Protein AF-A0A2V9BUT2-F1 (afdb_monomer_lite)

pLDDT: mean 86.94, std 16.6, range [41.06, 98.38]

Secondary structure (DSSP, 8-state):
----------S-S--HHHH-TTTEEEEEE-SS-EEEEE---TT--PPP----S-----SS--------TTS--

Radius of gyration: 16.02 Å; chains: 1; bounding box: 34×37×42 Å

Sequence (73 aa):
MATVCLVVSTGKAQDPVKVDPKHNKVEFENDQVRVLRTHVTPKESIPMHEHPANVVVWLTDARNKVTLANGKT

Foldseek 3Di:
DDDDDPPPDPPDPPPPCVQPVPFWDFPDDDPPDTDIRGDDDPPDDGDDDDDDDDDDDDPDDDDDDDQDPVRRD

Structure (mmCIF, N/CA/C/O backbone):
data_AF-A0A2V9BUT2-F1
#
_entry.id   AF-A0A2V9BUT2-F1
#
loop_
_atom_site.group_PDB
_atom_site.id
_atom_site.type_symbol
_atom_site.label_atom_id
_atom_site.label_alt_id
_atom_site.label_comp_id
_atom_site.label_asym_id
_atom_site.label_entity_id
_atom_site.label_seq_id
_atom_site.pdbx_PDB_ins_code
_atom_site.Cartn_x
_atom_site.Cartn_y
_atom_site.Cartn_z
_atom_site.occupancy
_atom_site.B_iso_or_equiv
_atom_site.auth_seq_id
_atom_site.auth_comp_id
_atom_site.auth_asym_id
_atom_site.auth_atom_id
_atom_site.pdbx_PDB_model_num
ATOM 1 N N . MET A 1 1 ? 17.970 -29.748 27.228 1.00 45.50 1 MET A N 1
ATOM 2 C CA . MET A 1 1 ? 17.773 -28.895 26.038 1.00 45.50 1 MET A CA 1
ATOM 3 C C . MET A 1 1 ? 16.340 -28.407 26.068 1.00 45.50 1 MET A C 1
ATOM 5 O O . MET A 1 1 ? 15.440 -29.231 26.018 1.00 45.50 1 MET A O 1
ATOM 9 N N . ALA A 1 2 ? 16.130 -27.110 26.284 1.00 41.06 2 ALA A N 1
ATOM 10 C CA . ALA A 1 2 ? 14.796 -26.524 26.314 1.00 41.06 2 ALA A CA 1
ATOM 11 C C . ALA A 1 2 ? 14.404 -26.139 24.884 1.00 41.06 2 ALA A C 1
ATOM 13 O O . ALA A 1 2 ? 15.040 -25.281 24.274 1.00 41.06 2 ALA A O 1
ATOM 14 N N . THR A 1 3 ? 13.395 -26.809 24.339 1.00 51.84 3 THR A N 1
ATOM 15 C CA . THR A 1 3 ? 12.806 -26.462 23.045 1.00 51.84 3 THR A CA 1
ATOM 16 C C . THR A 1 3 ? 11.956 -25.210 23.229 1.00 51.84 3 THR A C 1
ATOM 18 O O . THR A 1 3 ? 10.887 -25.263 23.833 1.00 51.84 3 THR A O 1
ATOM 21 N N . VAL A 1 4 ? 12.434 -24.074 22.723 1.00 52.72 4 VAL A N 1
ATOM 22 C CA . VAL A 1 4 ? 11.622 -22.861 22.574 1.00 52.72 4 VAL A CA 1
ATOM 23 C C . VAL A 1 4 ? 10.664 -23.102 21.410 1.00 52.72 4 VAL A C 1
ATOM 25 O O . VAL A 1 4 ? 11.080 -23.167 20.256 1.00 52.72 4 VAL A O 1
ATOM 28 N N . CYS A 1 5 ? 9.380 -23.284 21.711 1.00 45.88 5 CYS A N 1
ATOM 29 C CA . CYS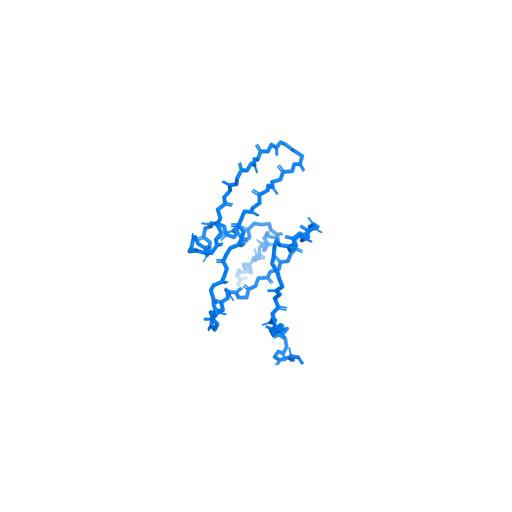 A 1 5 ? 8.333 -23.318 20.698 1.00 45.88 5 CYS A CA 1
ATOM 30 C C . CYS A 1 5 ? 7.957 -21.867 20.368 1.00 45.88 5 CYS A C 1
ATOM 32 O O . CYS A 1 5 ? 7.322 -21.184 21.172 1.00 45.88 5 CYS A O 1
ATOM 34 N N . LEU A 1 6 ? 8.417 -21.371 19.217 1.00 54.03 6 LEU A N 1
ATOM 35 C CA . LEU A 1 6 ? 8.044 -20.055 18.709 1.00 54.03 6 LEU A CA 1
ATOM 36 C C . LEU A 1 6 ? 6.610 -20.148 18.173 1.00 54.03 6 LEU A C 1
ATOM 38 O O . LEU A 1 6 ? 6.375 -20.653 17.076 1.00 54.03 6 LEU A O 1
ATOM 42 N N . VAL A 1 7 ? 5.637 -19.698 18.960 1.00 57.66 7 VAL A N 1
ATOM 43 C CA . VAL A 1 7 ? 4.260 -19.552 18.481 1.00 57.66 7 VAL A CA 1
ATOM 44 C C . VAL A 1 7 ? 4.237 -18.319 17.578 1.00 57.66 7 VAL A C 1
ATOM 46 O O . VAL A 1 7 ? 4.158 -17.191 18.057 1.00 57.66 7 VAL A O 1
ATOM 49 N N . VAL A 1 8 ? 4.385 -18.518 16.268 1.00 58.41 8 VAL A N 1
ATOM 50 C CA . VAL A 1 8 ? 4.229 -17.438 15.287 1.00 58.41 8 VAL A CA 1
ATOM 51 C C . VAL A 1 8 ? 2.738 -17.146 15.179 1.00 58.41 8 VAL A C 1
ATOM 53 O O . VAL A 1 8 ? 1.989 -17.881 14.538 1.00 58.41 8 VAL A O 1
ATOM 56 N N . SER A 1 9 ? 2.285 -16.087 15.841 1.00 51.38 9 SER A N 1
ATOM 57 C CA . SER A 1 9 ? 0.963 -15.529 15.594 1.00 51.38 9 SER A CA 1
ATOM 58 C C . SER A 1 9 ? 0.928 -14.997 14.158 1.00 51.38 9 SER A C 1
ATOM 60 O O . SER A 1 9 ? 1.554 -13.992 13.833 1.00 51.38 9 SER A O 1
ATOM 62 N N . THR A 1 10 ? 0.173 -15.648 13.277 1.00 55.97 10 THR A N 1
ATOM 63 C CA . THR A 1 10 ? -0.109 -15.209 11.896 1.00 55.97 10 THR A CA 1
ATOM 64 C C . THR A 1 10 ? -1.067 -14.006 11.851 1.00 55.97 10 THR A C 1
ATOM 66 O O . THR A 1 10 ? -1.962 -13.920 11.016 1.00 55.97 10 THR A O 1
ATOM 69 N N . GLY A 1 11 ? -0.912 -13.058 12.779 1.00 56.28 11 GLY A N 1
ATOM 70 C CA . GLY A 1 11 ? -1.786 -11.902 12.935 1.00 56.28 11 GLY A CA 1
ATOM 71 C C . GLY A 1 11 ? -1.008 -10.589 12.890 1.00 56.28 11 GLY A C 1
ATOM 72 O O . GLY A 1 11 ? -0.158 -10.344 13.737 1.00 56.28 11 GLY A O 1
ATOM 73 N N . LYS A 1 12 ? -1.379 -9.703 11.956 1.00 53.81 12 LYS A N 1
ATOM 74 C CA . LYS A 1 12 ? -1.056 -8.257 11.952 1.00 53.81 12 LYS A CA 1
ATOM 75 C C . LYS A 1 12 ? 0.396 -7.825 11.670 1.00 53.81 12 LYS A C 1
ATOM 77 O O . LYS A 1 12 ? 0.770 -6.723 12.064 1.00 53.81 12 LYS A O 1
ATOM 82 N N . ALA A 1 13 ? 1.213 -8.615 10.974 1.00 56.84 13 ALA A N 1
ATOM 83 C CA . ALA A 1 13 ? 2.620 -8.247 10.755 1.00 56.84 13 ALA A CA 1
ATOM 84 C C . ALA A 1 13 ? 2.843 -7.034 9.817 1.00 56.84 13 ALA A C 1
ATOM 86 O O . ALA A 1 13 ? 3.908 -6.426 9.870 1.00 56.84 13 ALA A O 1
ATOM 87 N N . GLN A 1 14 ? 1.870 -6.642 8.984 1.00 72.94 14 GLN A N 1
ATOM 88 C CA . GLN A 1 14 ? 2.038 -5.549 8.014 1.00 72.94 14 GLN A CA 1
ATOM 89 C C . GLN A 1 14 ? 0.783 -4.673 7.936 1.00 72.94 14 GLN A C 1
ATOM 91 O O . GLN A 1 14 ? 0.027 -4.729 6.972 1.00 72.94 14 GLN A O 1
ATOM 96 N N . ASP A 1 15 ? 0.528 -3.860 8.965 1.00 89.25 15 ASP A N 1
ATOM 97 C CA . ASP A 1 15 ? -0.433 -2.763 8.809 1.00 89.25 15 ASP A CA 1
ATOM 98 C C . ASP A 1 15 ? 0.142 -1.758 7.789 1.00 89.25 15 ASP A C 1
ATOM 100 O O . ASP A 1 15 ? 1.166 -1.136 8.095 1.00 89.25 15 ASP A O 1
ATOM 104 N N . PRO A 1 16 ? -0.467 -1.584 6.599 1.00 92.12 16 PRO A N 1
ATOM 105 C CA . PRO A 1 16 ? 0.105 -0.798 5.505 1.00 92.12 16 PRO A CA 1
ATOM 106 C C . PRO A 1 16 ? 0.421 0.644 5.907 1.00 92.12 16 PRO A C 1
ATOM 108 O O . PRO A 1 16 ? 1.427 1.184 5.462 1.00 92.12 16 PRO A O 1
ATOM 111 N N . VAL A 1 17 ? -0.358 1.253 6.809 1.00 94.31 17 VAL A N 1
ATOM 112 C CA . VAL A 1 17 ? -0.091 2.635 7.257 1.00 94.31 17 VAL A CA 1
ATOM 113 C C . VAL A 1 17 ? 1.063 2.738 8.254 1.00 94.31 17 VAL A C 1
ATOM 115 O O . VAL A 1 17 ? 1.549 3.833 8.511 1.00 94.31 17 VAL A O 1
ATOM 118 N N . LYS A 1 18 ? 1.506 1.616 8.834 1.00 93.25 18 LYS A N 1
ATOM 119 C CA . LYS A 1 18 ? 2.667 1.568 9.735 1.00 93.25 18 LYS A CA 1
ATOM 120 C C . LYS A 1 18 ? 3.940 1.196 8.992 1.00 93.25 18 LYS A C 1
ATOM 122 O O . LYS A 1 18 ? 4.979 1.792 9.246 1.00 93.25 18 LYS A O 1
ATOM 127 N N . VAL A 1 19 ? 3.861 0.205 8.102 1.00 92.69 19 VAL A N 1
ATOM 128 C CA . VAL A 1 19 ? 5.032 -0.287 7.356 1.00 92.69 19 VAL A CA 1
ATOM 129 C C . VAL A 1 19 ? 5.359 0.579 6.144 1.00 92.69 19 VAL A C 1
ATOM 131 O O . VAL A 1 19 ? 6.512 0.633 5.730 1.00 92.69 19 VAL A O 1
ATOM 134 N N . ASP A 1 20 ? 4.359 1.268 5.594 1.00 95.25 20 ASP A N 1
ATOM 135 C CA . ASP A 1 20 ? 4.508 2.156 4.448 1.00 95.25 20 ASP A CA 1
ATOM 136 C C . ASP A 1 20 ? 3.598 3.399 4.568 1.00 95.25 20 ASP A C 1
ATOM 138 O O . ASP A 1 20 ? 2.653 3.583 3.787 1.00 95.25 20 ASP A O 1
ATOM 142 N N . PRO A 1 21 ? 3.866 4.272 5.562 1.00 95.94 21 PRO A N 1
ATOM 143 C CA . PRO A 1 21 ? 3.079 5.484 5.807 1.00 95.94 21 PRO A CA 1
ATOM 144 C C . PRO A 1 21 ? 3.177 6.496 4.662 1.00 95.94 21 PRO A C 1
ATOM 146 O O . PRO A 1 21 ? 2.347 7.395 4.558 1.00 95.94 21 PRO A O 1
ATOM 149 N N . LYS A 1 22 ? 4.202 6.375 3.809 1.00 96.81 22 LYS A N 1
ATOM 150 C CA . LYS A 1 22 ? 4.401 7.261 2.664 1.00 96.81 22 LYS A CA 1
ATOM 151 C C . LYS A 1 22 ? 3.295 7.079 1.631 1.00 96.81 22 LYS A C 1
ATOM 153 O O . LYS A 1 22 ? 2.793 8.069 1.105 1.00 96.81 22 LYS A O 1
ATOM 158 N N . HIS A 1 23 ? 2.938 5.831 1.335 1.00 97.44 23 HIS A N 1
ATOM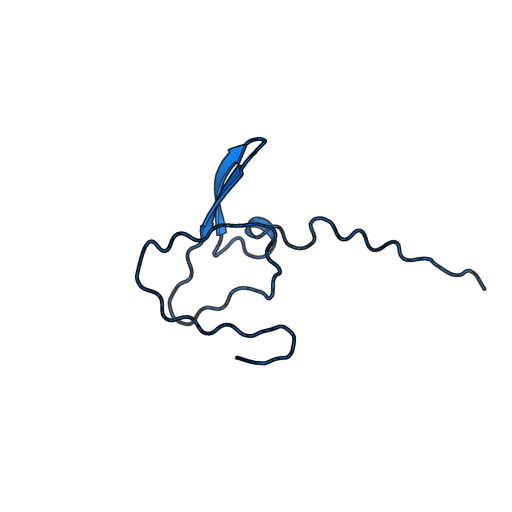 159 C CA . HIS A 1 23 ? 1.984 5.535 0.273 1.00 97.44 23 HIS A CA 1
ATOM 160 C C . HIS A 1 23 ? 0.571 5.270 0.792 1.00 97.44 23 HIS A C 1
ATOM 162 O O . HIS A 1 23 ? -0.350 5.286 -0.016 1.00 97.44 23 HIS A O 1
ATOM 168 N N . ASN A 1 24 ? 0.364 5.037 2.094 1.00 97.31 24 ASN A N 1
ATOM 169 C CA . ASN A 1 24 ? -0.934 4.623 2.634 1.00 97.31 24 ASN A CA 1
ATOM 170 C C . ASN A 1 24 ? -1.464 5.568 3.710 1.00 97.31 24 ASN A C 1
ATOM 172 O O . ASN A 1 24 ? -0.799 5.846 4.706 1.00 97.31 24 ASN A O 1
ATOM 176 N N . LYS A 1 25 ? -2.729 5.963 3.557 1.00 97.75 25 LYS A N 1
ATOM 177 C CA . LYS A 1 25 ? -3.480 6.740 4.545 1.00 97.75 25 LYS A CA 1
ATOM 178 C C . LYS A 1 25 ? -4.839 6.097 4.810 1.00 97.75 25 LYS A C 1
ATOM 180 O O . LYS A 1 25 ? -5.521 5.689 3.872 1.00 97.75 25 LYS A O 1
ATOM 185 N N . VAL A 1 26 ? -5.255 6.045 6.075 1.00 97.75 26 VAL A N 1
ATOM 186 C CA . VAL A 1 26 ? -6.637 5.686 6.432 1.00 97.75 26 VAL A CA 1
ATOM 187 C C . VAL A 1 26 ? -7.556 6.850 6.072 1.00 97.75 26 VAL A C 1
ATOM 189 O O . VAL A 1 26 ? -7.374 7.955 6.578 1.00 97.75 26 VAL A O 1
ATOM 192 N N . GLU A 1 27 ? -8.536 6.607 5.206 1.00 98.31 27 GLU A N 1
ATOM 193 C CA . GLU A 1 27 ? -9.596 7.582 4.906 1.00 98.31 27 GLU A CA 1
ATOM 194 C C . GLU A 1 27 ? -10.868 7.296 5.714 1.00 98.31 27 GLU A C 1
ATOM 196 O O . GLU A 1 27 ? -11.616 8.216 6.033 1.00 98.31 27 GLU A O 1
ATOM 201 N N . PHE A 1 28 ? -11.112 6.030 6.064 1.00 98.38 28 PHE A N 1
ATOM 202 C CA . PHE A 1 28 ? -12.255 5.605 6.869 1.00 98.38 28 PHE A CA 1
ATOM 203 C C . PHE A 1 28 ? -11.974 4.254 7.540 1.00 98.38 28 PHE A C 1
ATOM 205 O O . PHE A 1 28 ? -11.320 3.396 6.944 1.00 98.38 28 PHE A O 1
ATOM 212 N N . GLU A 1 29 ? -12.487 4.040 8.751 1.00 97.44 29 GLU A N 1
ATOM 213 C CA . GLU A 1 29 ? -12.354 2.772 9.476 1.00 97.44 29 GLU A CA 1
ATOM 214 C C . GLU A 1 29 ? -13.532 2.568 10.437 1.00 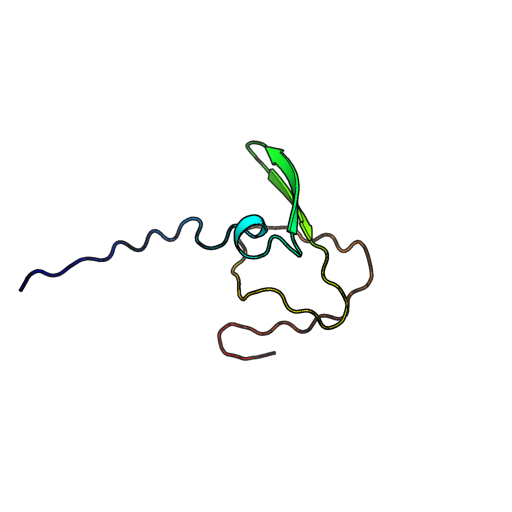97.44 29 GLU A C 1
ATOM 216 O O . GLU A 1 29 ? -13.907 3.486 11.168 1.00 97.44 29 GLU A O 1
ATOM 221 N N . ASN A 1 30 ? -14.118 1.370 10.422 1.00 97.12 30 ASN A N 1
ATOM 222 C CA . ASN A 1 30 ? -15.111 0.911 11.392 1.00 97.12 30 ASN A CA 1
ATOM 223 C C . ASN A 1 30 ? -14.957 -0.602 11.650 1.00 97.12 30 ASN A C 1
ATOM 225 O O . ASN A 1 30 ? -14.048 -1.239 11.119 1.00 97.12 30 ASN A O 1
ATOM 229 N N . ASP A 1 31 ? -15.871 -1.189 12.426 1.00 97.38 31 ASP A N 1
ATOM 230 C CA . ASP A 1 31 ? -15.816 -2.603 12.837 1.00 97.38 31 ASP A CA 1
ATOM 231 C C . ASP A 1 31 ? -15.951 -3.619 11.686 1.00 97.38 31 ASP A C 1
ATOM 233 O O . ASP A 1 31 ? -15.747 -4.814 11.889 1.00 97.38 31 ASP A O 1
ATOM 237 N N . GLN A 1 32 ? -16.328 -3.171 10.487 1.00 95.81 32 GLN A N 1
ATOM 238 C CA . GLN A 1 32 ? -16.580 -4.026 9.325 1.00 95.81 32 GLN A CA 1
ATOM 239 C C . GLN A 1 32 ? -15.534 -3.826 8.228 1.00 95.81 32 GLN A C 1
ATOM 241 O O . GLN A 1 32 ? -15.083 -4.789 7.610 1.00 95.81 32 GLN A O 1
ATOM 246 N N . VAL A 1 33 ? -15.172 -2.572 7.948 1.00 95.69 33 VAL A N 1
ATOM 247 C CA . VAL A 1 33 ? -14.335 -2.206 6.805 1.00 95.69 33 VAL A CA 1
ATOM 248 C C . VAL A 1 33 ? -13.355 -1.091 7.148 1.00 95.69 33 VAL A C 1
ATOM 250 O O . VAL A 1 33 ? -13.640 -0.172 7.916 1.00 95.69 33 VAL A O 1
ATOM 253 N N . ARG A 1 34 ? -12.203 -1.138 6.480 1.00 96.31 34 ARG A N 1
ATOM 254 C CA . ARG A 1 34 ? -11.192 -0.083 6.480 1.00 96.31 34 ARG A CA 1
ATOM 255 C C . ARG A 1 34 ? -10.905 0.332 5.046 1.00 96.31 34 ARG A C 1
ATOM 257 O O . ARG A 1 34 ? -10.616 -0.515 4.204 1.00 96.31 34 ARG A O 1
ATOM 264 N N . VAL A 1 35 ? -10.972 1.631 4.778 1.00 97.44 35 VAL A N 1
ATOM 265 C CA . VAL A 1 35 ? -10.685 2.216 3.468 1.00 97.44 35 VAL A CA 1
ATOM 266 C C . VAL A 1 35 ? -9.347 2.927 3.536 1.00 97.44 35 VAL A C 1
ATOM 268 O O . VAL A 1 35 ? -9.153 3.865 4.315 1.00 97.44 35 VAL A O 1
ATOM 271 N N . LEU A 1 36 ? -8.427 2.480 2.688 1.00 97.38 36 LEU A N 1
ATOM 272 C CA . LEU A 1 36 ? -7.105 3.066 2.549 1.00 97.38 36 LEU A CA 1
ATOM 273 C C . LEU A 1 36 ? -7.026 3.841 1.236 1.00 97.38 36 LEU A C 1
ATOM 275 O O . LEU A 1 36 ? -7.374 3.320 0.176 1.00 97.38 36 LEU A O 1
ATOM 279 N N . ARG A 1 37 ? -6.532 5.078 1.296 1.00 98.00 37 ARG A N 1
ATOM 280 C CA . ARG A 1 37 ? -6.005 5.760 0.116 1.00 98.00 37 ARG A CA 1
ATOM 281 C C . ARG A 1 37 ? -4.556 5.329 -0.047 1.00 98.00 37 ARG A C 1
ATOM 283 O O . ARG A 1 37 ? -3.696 5.768 0.717 1.00 98.00 37 ARG A O 1
ATOM 290 N N . THR A 1 38 ? -4.308 4.509 -1.059 1.00 96.69 38 THR A N 1
ATOM 291 C CA . THR A 1 38 ? -2.956 4.179 -1.502 1.00 96.69 38 THR A CA 1
ATOM 292 C C . THR A 1 38 ? -2.578 5.067 -2.684 1.00 96.69 38 THR A C 1
ATOM 294 O O . THR A 1 38 ? -3.287 5.091 -3.689 1.00 96.69 38 THR A O 1
ATOM 297 N N . HIS A 1 39 ? -1.480 5.811 -2.571 1.00 97.31 39 HIS A N 1
ATOM 298 C CA . HIS A 1 39 ? -0.935 6.636 -3.646 1.00 97.31 39 HIS A CA 1
ATOM 299 C C . HIS A 1 39 ? 0.547 6.317 -3.833 1.00 97.31 39 HIS A C 1
ATOM 301 O O . HIS A 1 39 ? 1.354 6.542 -2.937 1.00 97.31 39 HIS A O 1
ATOM 307 N N . VAL A 1 40 ? 0.888 5.792 -5.008 1.00 96.00 40 VAL A N 1
ATOM 308 C CA . VAL A 1 40 ? 2.254 5.426 -5.397 1.00 96.00 40 VAL A CA 1
ATOM 309 C C . VAL A 1 40 ? 2.632 6.273 -6.602 1.00 96.00 40 VAL A C 1
ATOM 311 O O . VAL A 1 40 ? 1.899 6.282 -7.593 1.00 96.00 40 VAL A O 1
ATOM 314 N N . THR A 1 41 ? 3.743 7.006 -6.524 1.00 95.62 41 THR A N 1
ATOM 315 C CA . THR A 1 41 ? 4.175 7.844 -7.649 1.00 95.62 41 THR A CA 1
ATOM 316 C C . THR A 1 41 ? 4.976 7.019 -8.667 1.00 95.62 41 THR A C 1
ATOM 318 O O . THR A 1 41 ? 5.411 5.898 -8.374 1.00 95.62 41 THR A O 1
ATOM 321 N N . PRO A 1 42 ? 5.154 7.507 -9.909 1.00 95.62 42 PRO A N 1
ATOM 322 C CA . PRO A 1 42 ? 5.846 6.744 -10.939 1.00 95.62 42 PRO A CA 1
ATOM 323 C C . PRO A 1 42 ? 7.242 6.283 -10.504 1.00 95.62 42 PRO A C 1
ATOM 325 O O . PRO A 1 42 ? 8.039 7.075 -10.010 1.00 95.62 42 PRO A O 1
ATOM 328 N N . LYS A 1 43 ? 7.559 5.015 -10.800 1.00 94.62 43 LYS A N 1
ATOM 329 C CA . LYS A 1 43 ? 8.845 4.350 -10.501 1.00 94.62 43 LYS A CA 1
ATOM 330 C C . LYS A 1 43 ? 9.103 4.072 -9.016 1.00 94.62 43 LYS A C 1
ATOM 332 O O . LYS A 1 43 ? 10.193 3.615 -8.681 1.00 94.62 43 LYS A O 1
ATOM 337 N N . GLU A 1 44 ? 8.126 4.288 -8.143 1.00 96.62 44 GLU A N 1
ATOM 338 C CA . GLU A 1 44 ? 8.222 3.859 -6.751 1.00 96.62 44 GLU A CA 1
ATOM 339 C C . GLU A 1 44 ? 7.817 2.395 -6.581 1.00 96.62 44 GLU A C 1
ATOM 341 O O . GLU A 1 44 ? 7.184 1.778 -7.439 1.00 96.62 44 GLU A O 1
ATOM 346 N N . SER A 1 45 ? 8.244 1.810 -5.468 1.00 95.00 45 SER A N 1
ATOM 347 C CA . SER A 1 45 ? 7.885 0.456 -5.063 1.00 95.00 45 SER A CA 1
ATOM 348 C C . SER A 1 45 ? 7.448 0.483 -3.612 1.00 95.00 45 SER A C 1
ATOM 350 O O . SER A 1 45 ? 8.033 1.192 -2.793 1.00 95.00 45 SER A O 1
ATOM 352 N N . ILE A 1 46 ? 6.424 -0.304 -3.316 1.00 93.94 46 ILE A N 1
ATOM 353 C CA . ILE A 1 46 ? 5.939 -0.526 -1.958 1.00 93.94 46 ILE A CA 1
ATOM 354 C C . ILE A 1 46 ? 6.602 -1.787 -1.384 1.00 93.94 46 ILE A C 1
ATOM 356 O O . ILE A 1 46 ? 6.982 -2.674 -2.159 1.00 93.94 46 ILE A O 1
ATOM 360 N N . PRO A 1 47 ? 6.780 -1.888 -0.055 1.00 93.44 47 PRO A N 1
ATOM 361 C CA . PRO A 1 47 ? 7.365 -3.070 0.569 1.00 93.44 47 PRO A CA 1
ATOM 362 C C . PRO A 1 47 ? 6.611 -4.357 0.207 1.00 93.44 47 PRO A C 1
ATOM 364 O O . PRO A 1 47 ? 5.403 -4.331 -0.034 1.00 93.44 47 PRO A O 1
ATOM 367 N N . MET A 1 48 ? 7.311 -5.495 0.210 1.00 93.44 48 MET A N 1
ATOM 368 C CA . MET A 1 48 ? 6.678 -6.810 0.068 1.00 93.44 48 MET A CA 1
ATOM 369 C C . MET A 1 48 ? 5.639 -6.997 1.177 1.00 93.44 48 MET A C 1
ATOM 371 O O . MET A 1 48 ? 5.961 -6.832 2.355 1.00 93.44 48 MET A O 1
ATOM 375 N N . HIS A 1 49 ? 4.411 -7.336 0.801 1.00 92.00 49 HIS A N 1
ATOM 376 C CA . HIS A 1 49 ? 3.309 -7.514 1.736 1.00 92.00 49 HIS A CA 1
ATOM 377 C C . HIS A 1 49 ? 2.335 -8.583 1.251 1.00 92.00 49 HIS A C 1
ATOM 379 O O . HIS A 1 49 ? 2.292 -8.919 0.068 1.00 92.00 49 HIS A O 1
ATOM 385 N N . GLU A 1 50 ? 1.547 -9.099 2.186 1.00 88.44 50 GLU A N 1
ATOM 386 C CA . GLU A 1 50 ? 0.422 -9.982 1.896 1.00 88.44 50 GLU A CA 1
ATOM 387 C C . GLU A 1 50 ? -0.903 -9.221 2.018 1.00 88.44 50 GLU A C 1
ATOM 389 O O . GLU A 1 50 ? -1.020 -8.233 2.749 1.00 88.44 50 GLU A O 1
ATOM 394 N N . HIS A 1 51 ? -1.921 -9.678 1.291 1.00 86.75 51 HIS A N 1
ATOM 395 C CA . HIS A 1 51 ? -3.256 -9.097 1.343 1.00 86.75 51 HIS A CA 1
ATOM 396 C C . HIS A 1 51 ? -4.200 -9.987 2.160 1.00 86.75 51 HIS A C 1
ATOM 398 O O . HIS A 1 51 ? -4.371 -11.157 1.810 1.00 86.75 51 HIS A O 1
ATOM 404 N N . PRO A 1 52 ? -4.880 -9.457 3.196 1.00 85.94 52 PRO A N 1
ATOM 405 C CA . PRO A 1 52 ? -6.128 -10.062 3.649 1.00 85.94 52 PRO A CA 1
ATOM 406 C C . PRO A 1 52 ? -7.203 -9.898 2.559 1.00 85.94 52 PRO A C 1
ATOM 408 O O . PRO A 1 52 ? -6.962 -9.271 1.525 1.00 85.94 52 PRO A O 1
ATOM 411 N N . ALA A 1 53 ? -8.411 -10.418 2.793 1.00 89.00 53 ALA A N 1
ATOM 412 C CA . ALA A 1 53 ? -9.540 -10.177 1.894 1.00 89.00 53 ALA A CA 1
ATOM 413 C C . ALA A 1 53 ? -9.728 -8.666 1.660 1.00 89.00 53 ALA A C 1
ATOM 415 O O . ALA A 1 53 ? -9.951 -7.908 2.605 1.00 89.00 53 ALA A O 1
ATOM 416 N N . ASN A 1 54 ? -9.596 -8.227 0.407 1.00 92.56 54 ASN A N 1
ATOM 417 C CA . ASN A 1 54 ? -9.677 -6.822 0.033 1.00 92.56 54 ASN A CA 1
ATOM 418 C C . ASN A 1 54 ? -10.307 -6.632 -1.353 1.00 92.56 54 ASN A C 1
ATOM 420 O O . ASN A 1 54 ? -10.506 -7.575 -2.117 1.00 92.56 54 ASN A O 1
ATOM 424 N N . VAL A 1 55 ? -10.626 -5.375 -1.654 1.00 95.81 55 VAL A N 1
ATOM 425 C CA . VAL A 1 55 ? -11.043 -4.914 -2.978 1.00 95.81 55 VAL A CA 1
ATOM 426 C C . VAL A 1 55 ? -10.201 -3.692 -3.318 1.00 95.81 55 VAL A C 1
ATOM 428 O O . VAL A 1 55 ? -10.025 -2.808 -2.479 1.00 95.81 55 VAL A O 1
ATOM 431 N N . VAL A 1 56 ? -9.692 -3.635 -4.548 1.00 94.88 56 VAL A N 1
ATOM 432 C CA . VAL A 1 56 ? -8.931 -2.4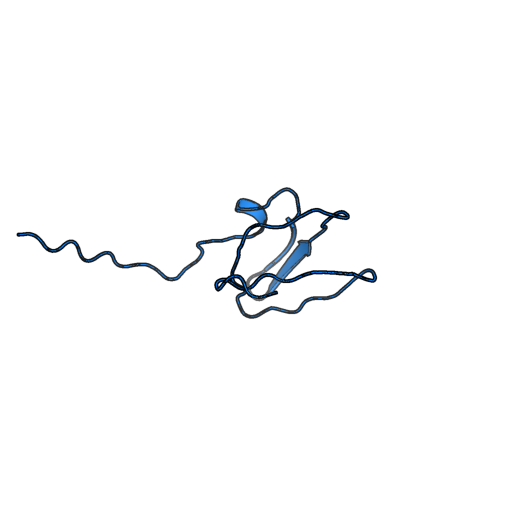90 -5.057 1.00 94.88 56 VAL A CA 1
ATOM 433 C C . VAL A 1 56 ? -9.793 -1.720 -6.048 1.00 94.88 56 VAL A C 1
ATOM 435 O O . VAL A 1 56 ? -10.296 -2.287 -7.016 1.00 94.88 56 VAL A O 1
ATOM 438 N N . VAL A 1 57 ? -9.932 -0.415 -5.817 1.00 97.00 57 VAL A N 1
ATOM 439 C CA . VAL A 1 57 ? -10.581 0.518 -6.745 1.00 97.00 57 VAL A CA 1
ATOM 440 C C . VAL A 1 57 ? -9.510 1.436 -7.322 1.00 97.00 57 VAL A C 1
ATOM 442 O O . VAL A 1 57 ? -8.941 2.261 -6.608 1.00 97.00 57 VAL A O 1
ATOM 445 N N . TRP A 1 58 ? -9.227 1.291 -8.615 1.00 96.38 58 TRP A N 1
ATOM 446 C CA . TRP A 1 58 ? -8.276 2.149 -9.319 1.00 96.38 58 TRP A CA 1
ATOM 447 C C . TRP A 1 58 ? -8.926 3.493 -9.651 1.00 96.38 58 TRP A C 1
ATOM 449 O O . TRP A 1 58 ? -9.959 3.538 -10.314 1.00 96.38 58 TRP A O 1
ATOM 459 N N . LEU A 1 59 ? -8.324 4.586 -9.178 1.00 96.69 59 LEU A N 1
ATOM 460 C CA . LEU A 1 59 ? -8.799 5.951 -9.448 1.00 96.69 59 LEU A CA 1
ATOM 461 C C . LEU A 1 59 ? -8.198 6.547 -10.729 1.00 96.69 59 LEU A C 1
ATOM 463 O O . LEU A 1 59 ? -8.722 7.520 -11.263 1.00 96.69 59 LEU A O 1
ATOM 467 N N . THR A 1 60 ? -7.095 5.973 -11.205 1.00 95.19 60 THR A N 1
ATOM 468 C CA . THR A 1 60 ? -6.389 6.354 -12.430 1.00 95.19 60 THR A CA 1
ATOM 469 C C . THR A 1 60 ? -5.841 5.103 -13.103 1.00 95.19 60 THR A C 1
ATOM 471 O O . THR A 1 60 ? -5.590 4.099 -12.429 1.00 95.19 60 THR A O 1
ATOM 474 N N . ASP A 1 61 ? -5.574 5.185 -14.406 1.00 95.25 61 ASP A N 1
ATOM 475 C CA . ASP A 1 61 ? -4.835 4.143 -15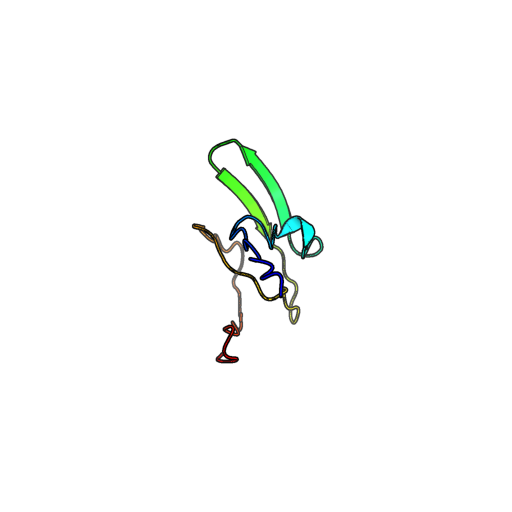.116 1.00 95.25 61 ASP A CA 1
ATOM 476 C C . ASP A 1 61 ? -3.477 3.895 -14.447 1.00 95.25 61 ASP A C 1
ATOM 478 O O . ASP A 1 61 ? -2.768 4.832 -14.066 1.00 95.25 61 ASP A O 1
ATOM 482 N N . ALA A 1 62 ? -3.098 2.624 -14.319 1.00 91.56 62 ALA A N 1
ATOM 483 C CA . ALA A 1 62 ? -1.849 2.222 -13.690 1.00 91.56 62 ALA A CA 1
ATOM 484 C C . ALA A 1 62 ? -1.097 1.206 -14.555 1.00 91.56 62 ALA A C 1
ATOM 486 O O . ALA A 1 62 ? -1.679 0.275 -15.113 1.00 91.56 62 ALA A O 1
ATOM 487 N N . ARG A 1 63 ? 0.227 1.367 -14.639 1.00 94.88 63 ARG A N 1
ATOM 488 C CA . ARG A 1 63 ? 1.145 0.383 -15.226 1.00 94.88 63 ARG A CA 1
ATOM 489 C C . ARG A 1 63 ? 2.051 -0.144 -14.128 1.00 94.88 63 ARG A C 1
ATOM 491 O O . ARG A 1 63 ? 3.089 0.446 -13.839 1.00 94.88 63 ARG A O 1
ATOM 498 N N . ASN A 1 64 ? 1.637 -1.250 -13.525 1.00 93.31 64 ASN A N 1
ATOM 499 C CA . ASN A 1 64 ? 2.330 -1.850 -12.393 1.00 93.31 64 ASN A CA 1
ATOM 500 C C . ASN A 1 64 ? 3.071 -3.114 -12.824 1.00 93.31 64 ASN A C 1
ATOM 502 O O . ASN A 1 64 ? 2.582 -3.879 -13.652 1.00 93.31 64 ASN A O 1
ATOM 506 N N . LYS A 1 65 ? 4.230 -3.351 -12.210 1.00 95.50 65 LYS A N 1
ATOM 507 C CA . LYS A 1 65 ? 4.897 -4.652 -12.219 1.00 95.50 65 LYS A CA 1
ATOM 508 C C . LYS A 1 65 ? 4.758 -5.246 -10.826 1.00 95.50 65 LYS A C 1
ATOM 510 O O . LYS A 1 65 ? 5.150 -4.602 -9.857 1.00 95.50 65 LYS A O 1
ATOM 515 N N . VAL A 1 66 ? 4.214 -6.452 -10.736 1.00 94.38 66 VAL A N 1
ATOM 516 C CA . VAL A 1 66 ? 4.094 -7.183 -9.473 1.00 94.38 66 VAL A CA 1
ATOM 517 C C . VAL A 1 66 ? 5.234 -8.182 -9.406 1.00 94.38 66 VAL A C 1
ATOM 519 O O . VAL A 1 66 ? 5.416 -8.950 -10.339 1.00 94.38 66 VAL A O 1
ATOM 522 N N . THR A 1 67 ? 5.996 -8.174 -8.316 1.00 95.62 67 THR A N 1
ATOM 523 C CA . THR A 1 67 ? 6.994 -9.211 -8.038 1.00 95.62 67 THR A CA 1
ATOM 524 C C . THR A 1 67 ? 6.444 -10.112 -6.942 1.00 95.62 67 THR A C 1
ATOM 526 O O . THR A 1 67 ? 6.148 -9.638 -5.849 1.00 95.62 67 THR A O 1
ATOM 529 N N . LEU A 1 68 ? 6.303 -11.403 -7.226 1.00 94.81 68 LEU A N 1
ATOM 530 C CA . LEU A 1 68 ? 5.893 -12.412 -6.253 1.00 94.81 68 LEU A CA 1
ATOM 531 C C . LEU A 1 68 ? 7.055 -12.758 -5.309 1.00 94.81 68 LEU A C 1
ATOM 533 O O . LEU A 1 68 ? 8.222 -12.550 -5.640 1.00 94.81 68 LEU A O 1
ATOM 537 N N . ALA A 1 69 ? 6.755 -13.345 -4.147 1.00 93.88 69 ALA A N 1
ATOM 538 C CA . ALA A 1 69 ? 7.762 -13.702 -3.138 1.00 93.88 69 ALA A CA 1
ATOM 539 C C . ALA A 1 69 ? 8.868 -1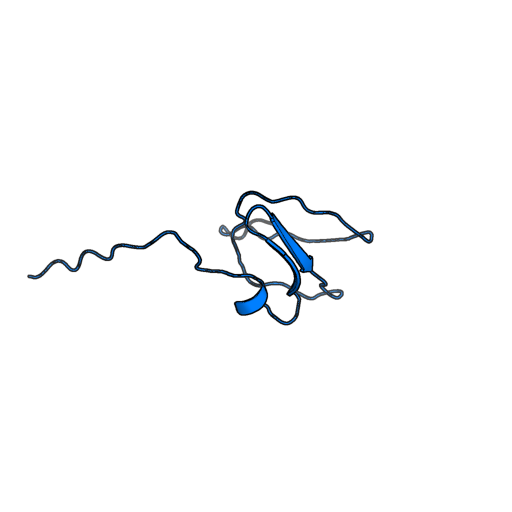4.644 -3.660 1.00 93.88 69 ALA A C 1
ATOM 541 O O . ALA A 1 69 ? 9.990 -14.621 -3.166 1.00 93.88 69 ALA A O 1
ATOM 542 N N . ASN A 1 70 ? 8.578 -15.441 -4.693 1.00 95.44 70 ASN A N 1
ATOM 543 C CA . ASN A 1 70 ? 9.554 -16.303 -5.367 1.00 95.44 70 ASN A CA 1
ATOM 544 C C . ASN A 1 70 ? 10.389 -15.577 -6.445 1.00 95.44 70 ASN A C 1
ATOM 546 O O . ASN A 1 70 ? 11.085 -16.230 -7.219 1.00 95.44 70 ASN A O 1
ATOM 550 N N . GLY A 1 71 ? 10.294 -14.249 -6.538 1.00 93.81 71 GLY A N 1
ATOM 551 C CA . GLY A 1 71 ? 11.036 -13.423 -7.491 1.00 93.81 71 GLY A CA 1
ATOM 552 C C . GLY A 1 71 ? 10.439 -13.364 -8.899 1.00 93.81 71 GLY A C 1
ATOM 553 O O . GLY A 1 71 ? 10.977 -12.653 -9.746 1.00 93.81 71 GLY A O 1
ATOM 554 N N . LYS A 1 72 ? 9.335 -14.070 -9.172 1.00 95.38 72 LYS A N 1
ATOM 555 C CA . LYS A 1 72 ? 8.656 -14.011 -10.472 1.00 95.38 72 LYS A CA 1
ATOM 556 C C . LYS A 1 72 ? 7.929 -12.676 -10.645 1.00 95.38 72 LYS A C 1
ATOM 558 O O . LYS A 1 72 ? 7.285 -12.208 -9.709 1.00 95.38 72 LYS A O 1
ATOM 563 N N . THR A 1 73 ? 7.997 -12.116 -11.850 1.00 90.56 73 THR A N 1
ATOM 564 C CA . THR A 1 73 ? 7.258 -10.916 -12.277 1.00 90.56 73 THR A CA 1
ATOM 565 C C . THR A 1 73 ? 6.280 -11.219 -13.392 1.00 90.56 73 THR A C 1
ATOM 567 O O . THR A 1 73 ? 6.624 -12.111 -14.204 1.00 90.56 73 THR A O 1
#